Protein AF-A0A932VFC5-F1 (afdb_monomer)

Sequence (147 aa):
ISEKCIALYATGRNLLQIARETGVPRPNVRQTLIEAGVAIRTHHSRPDETTIKAEKLQVGVTPFGYSRLRGRLVVEPKEIETVRLILNLWQAGRSLSAIAQHLDSHGYKTRKGGRWEHSIVRHIVLRHKDNPDQIEETIWESTNSSR

Nearest PDB structures (foldseek):
  4kis-assembly2_B  TM=8.458E-01  e=1.844E-02  Listeria innocua Clip11262
  4kis-assembly3_C  TM=8.299E-01  e=2.327E-02  Listeria innocua Clip11262
  4kis-assembly4_D  TM=8.500E-01  e=4.674E-02  Listeria innocua Clip11262
  4kis-assembly1_A  TM=8.437E-01  e=3.926E-02  Listeria innocua Clip11262
  6dnw-assembly1_A  TM=8.342E-01  e=4.674E-02  Listeria innocua Clip11262

Structure (mmCIF, N/CA/C/O backbone):
data_AF-A0A932VFC5-F1
#
_entry.id   AF-A0A932VFC5-F1
#
loop_
_atom_site.group_PDB
_atom_site.id
_atom_site.type_symbol
_atom_site.label_atom_id
_atom_site.label_alt_id
_atom_site.label_comp_id
_atom_site.label_asym_id
_atom_site.label_entity_id
_atom_site.label_seq_id
_atom_site.pdbx_PDB_ins_code
_atom_site.Cartn_x
_atom_site.Cartn_y
_atom_site.Cartn_z
_atom_site.occupancy
_atom_site.B_iso_or_equiv
_atom_site.auth_seq_id
_atom_site.auth_comp_id
_atom_site.auth_asym_id
_atom_site.auth_atom_id
_atom_site.pdbx_PDB_model_num
ATOM 1 N N . ILE A 1 1 ? 36.651 -7.768 -47.958 1.00 59.97 1 ILE A N 1
ATOM 2 C CA . ILE A 1 1 ? 36.200 -6.943 -46.800 1.00 59.97 1 ILE A CA 1
ATOM 3 C C . ILE A 1 1 ? 35.218 -7.731 -45.931 1.00 59.97 1 ILE A C 1
ATOM 5 O O . ILE A 1 1 ? 35.418 -7.793 -44.724 1.00 59.97 1 ILE A O 1
ATOM 9 N N . SER A 1 2 ? 3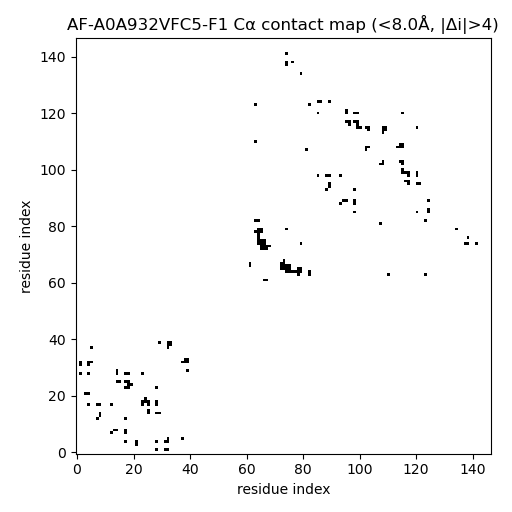4.229 -8.397 -46.535 1.00 67.69 2 SER A N 1
ATOM 10 C CA . SER A 1 2 ? 33.169 -9.132 -45.827 1.00 67.69 2 SER A CA 1
ATOM 11 C C . SER A 1 2 ? 33.667 -10.277 -44.928 1.00 67.69 2 SER A C 1
ATOM 13 O O . SER A 1 2 ? 33.211 -10.391 -43.795 1.00 67.69 2 SER A O 1
ATOM 15 N N . GLU A 1 3 ? 34.670 -11.057 -45.351 1.00 76.88 3 GLU A N 1
ATOM 16 C CA . GLU A 1 3 ? 35.224 -12.167 -44.547 1.00 76.88 3 GLU A CA 1
ATOM 17 C C . GLU A 1 3 ? 35.850 -11.708 -43.223 1.00 76.88 3 GLU A C 1
ATOM 19 O O . GLU A 1 3 ? 35.659 -12.336 -42.181 1.00 76.88 3 GLU A O 1
ATOM 24 N N . LYS A 1 4 ? 36.540 -10.559 -43.234 1.00 82.62 4 LYS A N 1
ATOM 25 C CA . LYS A 1 4 ? 37.171 -9.992 -42.034 1.00 82.62 4 LYS A CA 1
ATOM 26 C C . LYS A 1 4 ? 36.120 -9.587 -40.994 1.00 82.62 4 LYS A C 1
ATOM 28 O O . LYS A 1 4 ? 36.321 -9.814 -39.804 1.00 82.62 4 LYS A O 1
ATOM 33 N N . CYS A 1 5 ? 34.983 -9.041 -41.433 1.00 79.38 5 CYS A N 1
ATOM 34 C CA . CYS A 1 5 ? 33.859 -8.702 -40.555 1.00 79.38 5 CYS A CA 1
ATOM 35 C C . CYS A 1 5 ? 33.244 -9.951 -39.908 1.00 79.38 5 CYS A C 1
ATOM 37 O O . CYS A 1 5 ? 32.953 -9.930 -38.714 1.00 79.38 5 CYS A O 1
ATOM 39 N N . ILE A 1 6 ? 33.090 -11.038 -40.672 1.00 81.31 6 ILE A N 1
ATOM 40 C CA . ILE A 1 6 ? 32.543 -12.314 -40.186 1.00 81.31 6 ILE A CA 1
ATOM 41 C C . ILE A 1 6 ? 33.484 -12.947 -39.154 1.00 81.31 6 ILE A C 1
ATOM 43 O O . ILE A 1 6 ? 33.032 -13.335 -38.080 1.00 81.31 6 ILE A O 1
ATOM 47 N N . ALA A 1 7 ? 34.793 -12.980 -39.422 1.00 82.00 7 ALA A N 1
ATOM 48 C CA . ALA A 1 7 ? 35.788 -13.520 -38.493 1.00 82.00 7 ALA A CA 1
ATOM 49 C C . ALA A 1 7 ? 35.839 -12.734 -37.167 1.00 82.00 7 ALA A C 1
ATOM 51 O O . ALA A 1 7 ? 35.840 -13.315 -36.079 1.00 82.00 7 ALA A O 1
ATOM 52 N N . LEU A 1 8 ? 35.805 -11.399 -37.233 1.00 81.62 8 LEU A N 1
ATOM 53 C CA . LEU A 1 8 ? 35.750 -10.552 -36.037 1.00 81.62 8 LEU A CA 1
ATOM 54 C C . LEU A 1 8 ? 34.423 -10.714 -35.277 1.00 81.62 8 LEU A C 1
ATOM 56 O O . LEU A 1 8 ? 34.390 -10.638 -34.051 1.00 81.62 8 LEU A O 1
ATOM 60 N N . TYR A 1 9 ? 33.326 -10.984 -35.981 1.00 81.69 9 TYR A N 1
ATOM 61 C CA . TYR A 1 9 ? 32.044 -11.272 -35.349 1.00 81.69 9 TYR A CA 1
ATOM 62 C C . TYR A 1 9 ? 32.026 -12.640 -34.653 1.00 81.69 9 TYR A C 1
ATOM 64 O O . TYR A 1 9 ? 31.552 -12.749 -33.521 1.00 81.69 9 TYR A O 1
ATOM 72 N N . ALA A 1 10 ? 32.604 -13.666 -35.282 1.00 78.06 10 ALA A N 1
ATOM 73 C CA . ALA A 1 10 ? 32.724 -15.014 -34.726 1.00 78.06 10 ALA A CA 1
ATOM 74 C C . ALA A 1 10 ? 33.574 -15.048 -33.443 1.00 78.06 10 ALA A C 1
ATOM 76 O O . ALA A 1 10 ? 33.264 -15.793 -32.518 1.00 78.06 10 ALA A O 1
ATOM 77 N N . THR A 1 11 ? 34.582 -14.175 -33.338 1.00 79.56 11 THR A N 1
ATOM 78 C CA . THR A 1 11 ? 35.383 -13.982 -32.111 1.00 79.56 11 THR A CA 1
ATOM 79 C C . THR A 1 11 ? 34.649 -13.204 -31.006 1.00 79.56 11 THR A C 1
ATOM 81 O O . THR A 1 11 ? 35.207 -12.964 -29.938 1.00 79.56 11 THR A O 1
ATOM 84 N N . GLY A 1 12 ? 33.384 -12.824 -31.226 1.00 74.44 12 GLY A N 1
ATOM 85 C CA . GLY A 1 12 ? 32.523 -12.198 -30.223 1.00 74.44 12 GLY A CA 1
ATOM 86 C C . GLY A 1 12 ? 32.615 -10.672 -30.148 1.00 74.44 12 GLY A C 1
ATOM 87 O O . GLY A 1 12 ? 32.076 -10.082 -29.208 1.00 74.44 12 GLY A O 1
ATOM 88 N N . ARG A 1 13 ? 33.262 -10.001 -31.112 1.00 76.12 13 ARG A N 1
ATOM 89 C CA . ARG A 1 13 ? 33.323 -8.530 -31.145 1.00 76.12 13 ARG A CA 1
ATOM 90 C C . ARG A 1 13 ? 31.953 -7.923 -31.471 1.00 76.12 13 ARG A C 1
ATOM 92 O O . ARG A 1 13 ? 31.187 -8.426 -32.291 1.00 76.12 13 ARG A O 1
ATOM 99 N N . ASN A 1 14 ? 31.652 -6.778 -30.857 1.00 76.69 14 ASN A N 1
ATOM 100 C CA . ASN A 1 14 ? 30.437 -6.011 -31.142 1.00 76.69 14 ASN A CA 1
ATOM 101 C C . ASN A 1 14 ? 30.520 -5.362 -32.537 1.00 76.69 14 ASN A C 1
ATOM 103 O O . ASN A 1 14 ? 31.570 -4.851 -32.916 1.00 76.69 14 ASN A O 1
ATOM 107 N N . LEU A 1 15 ? 29.397 -5.269 -33.254 1.00 78.44 15 LEU A N 1
ATOM 108 C CA . LEU A 1 15 ? 29.254 -4.532 -34.520 1.00 78.44 15 LEU A CA 1
ATOM 109 C C . LEU A 1 15 ? 29.879 -3.122 -34.492 1.00 78.44 15 LEU A C 1
ATOM 111 O O . LEU A 1 15 ? 30.424 -2.675 -35.496 1.00 78.44 15 LEU A O 1
ATOM 115 N N . LEU A 1 16 ? 29.811 -2.410 -33.354 1.00 77.06 16 LEU A N 1
ATOM 116 C CA . LEU A 1 16 ? 30.483 -1.107 -33.184 1.00 77.06 16 LEU A CA 1
ATOM 117 C C . LEU A 1 16 ? 32.003 -1.220 -33.278 1.00 77.06 16 LEU A C 1
ATOM 119 O O . LEU A 1 16 ? 32.661 -0.367 -33.863 1.00 77.06 16 LEU A O 1
ATOM 123 N N . GLN A 1 17 ? 32.548 -2.244 -32.633 1.00 79.25 17 GLN A N 1
ATOM 124 C CA . GLN A 1 17 ? 33.977 -2.465 -32.530 1.00 79.25 17 GLN A CA 1
ATOM 125 C C . GLN A 1 17 ? 34.542 -2.921 -33.871 1.00 79.25 17 GLN A C 1
ATOM 127 O O . GLN A 1 17 ? 35.534 -2.364 -34.325 1.00 79.25 17 GLN A O 1
ATOM 132 N N . ILE A 1 18 ? 33.829 -3.818 -34.555 1.00 83.06 18 ILE A N 1
ATOM 133 C CA . ILE A 1 18 ? 34.161 -4.247 -35.916 1.00 83.06 18 ILE A CA 1
ATOM 134 C C . ILE A 1 18 ? 34.181 -3.042 -36.860 1.00 83.06 18 ILE A C 1
ATOM 136 O O . ILE A 1 18 ? 35.122 -2.891 -37.630 1.00 83.06 18 ILE A O 1
ATOM 140 N N . ALA A 1 19 ? 33.200 -2.140 -36.768 1.00 84.44 19 ALA A N 1
ATOM 141 C CA . ALA A 1 19 ? 33.158 -0.932 -37.591 1.00 84.44 19 ALA A CA 1
ATOM 142 C C . ALA A 1 19 ? 34.366 -0.004 -37.368 1.00 84.44 19 ALA A C 1
ATOM 144 O O . ALA A 1 19 ? 34.944 0.503 -38.325 1.00 84.44 19 ALA A O 1
ATOM 145 N N . ARG A 1 20 ? 34.789 0.185 -36.110 1.00 84.44 20 ARG A N 1
ATOM 146 C CA . ARG A 1 20 ? 35.982 0.987 -35.782 1.00 84.44 20 ARG A CA 1
ATOM 147 C C . ARG A 1 20 ? 37.271 0.352 -36.300 1.00 84.44 20 ARG A C 1
ATOM 149 O O . ARG A 1 20 ? 38.149 1.059 -36.768 1.00 84.44 20 ARG A O 1
ATOM 156 N N . GLU A 1 21 ? 37.370 -0.968 -36.215 1.00 80.81 21 GLU A N 1
ATOM 157 C CA . GLU A 1 21 ? 38.585 -1.725 -36.532 1.00 80.81 21 GLU A CA 1
ATOM 158 C C . GLU A 1 21 ? 38.747 -2.003 -38.034 1.00 80.81 21 GLU A C 1
ATOM 160 O O . GLU A 1 21 ? 39.856 -2.136 -38.543 1.00 80.81 21 GLU A O 1
ATOM 165 N N . THR A 1 22 ? 37.634 -2.069 -38.763 1.00 82.62 22 THR A N 1
ATOM 166 C CA . THR A 1 22 ? 37.623 -2.273 -40.219 1.00 82.62 22 THR A CA 1
ATOM 167 C C . THR A 1 22 ? 37.491 -0.972 -41.008 1.00 82.62 22 THR A C 1
ATOM 169 O O . THR A 1 22 ? 37.677 -0.992 -42.221 1.00 82.62 22 THR A O 1
ATOM 172 N N . GLY A 1 23 ? 37.152 0.144 -40.350 1.00 82.44 23 GLY A N 1
ATOM 173 C CA . GLY A 1 23 ? 36.857 1.429 -40.995 1.00 82.44 23 GLY A CA 1
ATOM 174 C C . GLY A 1 23 ? 35.526 1.454 -41.756 1.00 82.44 23 GLY A C 1
ATOM 175 O O . GLY A 1 23 ? 35.189 2.457 -42.382 1.00 82.44 23 GLY A O 1
ATOM 176 N N . VAL A 1 24 ? 34.753 0.365 -41.712 1.00 81.81 24 VAL A N 1
ATOM 177 C CA . VAL A 1 24 ? 33.465 0.245 -42.398 1.00 81.81 24 VAL A CA 1
ATOM 178 C C . VAL A 1 24 ? 32.351 0.771 -41.485 1.00 81.81 24 VAL A C 1
ATOM 180 O O . VAL A 1 24 ? 32.276 0.368 -40.323 1.00 81.81 24 VAL A O 1
ATOM 183 N N . PRO A 1 25 ? 31.433 1.627 -41.971 1.00 80.38 25 PRO A N 1
ATOM 184 C CA . PRO A 1 25 ? 30.305 2.094 -41.174 1.00 80.38 25 PRO A CA 1
ATOM 185 C C . PRO A 1 25 ? 29.473 0.930 -40.622 1.00 80.38 25 PRO A C 1
ATOM 187 O O . PRO A 1 25 ? 29.153 -0.021 -41.333 1.00 80.38 25 PRO A O 1
ATOM 190 N N . ARG A 1 26 ? 29.052 1.028 -39.355 1.00 78.94 26 ARG A N 1
ATOM 191 C CA . ARG A 1 26 ? 28.198 0.028 -38.682 1.00 78.94 26 ARG A CA 1
ATOM 192 C C . ARG A 1 26 ? 27.013 -0.500 -39.506 1.00 78.94 26 ARG A C 1
ATOM 194 O O . ARG A 1 26 ? 26.793 -1.709 -39.439 1.00 78.94 26 ARG A O 1
ATOM 201 N N . PRO A 1 27 ? 26.229 0.329 -40.231 1.00 78.75 27 PRO A N 1
ATOM 202 C CA . PRO A 1 27 ? 25.131 -0.185 -41.051 1.00 78.75 27 PRO A CA 1
ATOM 203 C C . PRO A 1 27 ? 25.620 -1.122 -42.160 1.00 78.75 27 PRO A C 1
ATOM 205 O O . PRO A 1 27 ? 24.977 -2.135 -42.407 1.00 78.75 27 PRO A O 1
ATOM 208 N N . ASN A 1 28 ? 26.794 -0.868 -42.740 1.00 84.88 28 ASN A N 1
ATOM 209 C CA . ASN A 1 28 ? 27.369 -1.721 -43.777 1.00 84.88 28 ASN A CA 1
ATOM 210 C C . ASN A 1 28 ? 27.928 -3.013 -43.176 1.00 84.88 28 ASN A C 1
ATOM 212 O O . ASN A 1 28 ? 27.711 -4.080 -43.733 1.00 84.88 28 ASN A O 1
ATOM 216 N N . VAL A 1 29 ? 28.550 -2.958 -41.993 1.00 83.31 29 VAL A N 1
ATOM 217 C CA . VAL A 1 29 ? 28.943 -4.178 -41.260 1.00 83.31 29 VAL A CA 1
ATOM 218 C C . VAL A 1 29 ? 27.713 -5.044 -40.961 1.00 83.31 29 VAL A C 1
ATOM 220 O O . VAL A 1 29 ? 27.737 -6.251 -41.180 1.00 83.31 29 VAL A O 1
ATOM 223 N N . ARG A 1 30 ? 26.603 -4.432 -40.530 1.00 81.56 30 ARG A N 1
ATOM 224 C CA . ARG A 1 30 ? 25.328 -5.130 -40.311 1.00 81.56 30 ARG A CA 1
ATOM 225 C C . ARG A 1 30 ? 24.802 -5.751 -41.608 1.00 81.56 30 ARG A C 1
ATOM 227 O O . ARG A 1 30 ? 24.466 -6.926 -41.607 1.00 81.56 30 ARG A O 1
ATOM 234 N N . GLN A 1 31 ? 24.764 -4.992 -42.696 1.00 81.38 31 GLN A N 1
ATOM 235 C CA . GLN A 1 31 ? 24.284 -5.470 -43.990 1.00 81.38 31 GLN A CA 1
ATOM 236 C C . GLN A 1 31 ? 25.119 -6.653 -44.505 1.00 81.38 31 GLN A C 1
ATOM 238 O O . GLN A 1 31 ? 24.559 -7.686 -44.851 1.00 81.38 31 GLN A O 1
ATOM 243 N N . THR A 1 32 ? 26.451 -6.563 -44.425 1.00 83.75 32 THR A N 1
ATOM 244 C CA . THR A 1 32 ? 27.353 -7.646 -44.856 1.00 83.75 32 THR A CA 1
ATOM 245 C C . THR A 1 32 ? 27.182 -8.936 -44.054 1.00 83.75 32 THR A C 1
ATOM 247 O O . THR A 1 32 ? 27.332 -10.020 -44.604 1.00 83.75 32 THR A O 1
ATOM 250 N N . LEU A 1 33 ? 26.846 -8.846 -42.763 1.00 82.19 33 LEU A N 1
ATOM 251 C CA . LEU A 1 33 ? 26.582 -10.021 -41.930 1.00 82.19 33 LEU A CA 1
ATOM 252 C C . LEU A 1 33 ? 25.209 -10.643 -42.238 1.00 82.19 33 LEU A C 1
ATOM 254 O O . LEU A 1 33 ? 25.096 -11.864 -42.217 1.00 82.19 33 LEU A O 1
ATOM 258 N N . ILE A 1 34 ? 24.200 -9.828 -42.577 1.00 82.94 34 ILE A N 1
ATOM 259 C CA . ILE A 1 34 ? 22.885 -10.308 -43.043 1.00 82.94 34 ILE A CA 1
ATOM 260 C C . ILE A 1 34 ? 23.029 -11.032 -44.384 1.00 82.94 34 ILE A C 1
ATOM 262 O O . ILE A 1 34 ? 22.531 -12.143 -44.533 1.00 82.94 34 ILE A O 1
ATOM 266 N N . GLU A 1 35 ? 23.736 -10.427 -45.340 1.00 81.31 35 GLU A N 1
ATOM 267 C CA . GLU A 1 35 ? 23.973 -10.998 -46.673 1.00 81.31 35 GLU A CA 1
ATOM 268 C C . GLU A 1 35 ? 24.806 -12.283 -46.613 1.00 81.31 35 GLU A C 1
ATOM 270 O O . GLU A 1 35 ? 24.564 -13.212 -47.376 1.00 81.31 35 GLU A O 1
ATOM 275 N N . ALA A 1 36 ? 25.734 -12.379 -45.657 1.00 80.56 36 ALA A N 1
ATOM 276 C CA . ALA A 1 36 ? 26.489 -13.598 -45.381 1.00 80.56 36 ALA A CA 1
ATOM 277 C C . ALA A 1 36 ? 25.689 -14.667 -44.605 1.00 80.56 36 ALA A C 1
ATOM 279 O O . ALA A 1 36 ? 26.251 -15.699 -44.240 1.00 80.56 36 ALA A O 1
ATOM 280 N N . GLY A 1 37 ? 24.406 -14.428 -44.305 1.00 77.12 37 GLY A N 1
ATOM 281 C CA . GLY A 1 37 ? 23.546 -15.363 -43.572 1.00 77.12 37 GLY A CA 1
ATOM 282 C C . GLY A 1 37 ? 23.918 -15.536 -42.096 1.00 77.12 37 GLY A C 1
ATOM 283 O O . GLY A 1 37 ? 23.454 -16.469 -41.442 1.00 77.12 37 GLY A O 1
ATOM 284 N N . VAL A 1 38 ? 24.753 -14.651 -41.544 1.00 76.31 38 VAL A N 1
ATOM 285 C CA . VAL A 1 38 ? 25.165 -14.698 -40.140 1.00 76.31 38 VAL A CA 1
ATOM 286 C C . VAL A 1 38 ? 24.054 -14.084 -39.298 1.00 76.31 38 VAL A C 1
ATOM 288 O O . VAL A 1 38 ? 23.787 -12.884 -39.375 1.00 76.31 38 VAL A O 1
ATOM 291 N N . ALA A 1 39 ? 23.412 -14.906 -38.465 1.00 69.38 39 ALA A N 1
ATOM 292 C CA . ALA A 1 39 ? 22.391 -14.452 -37.530 1.00 69.38 39 ALA A CA 1
ATOM 293 C C . ALA A 1 39 ? 22.976 -13.382 -36.597 1.00 69.38 39 ALA A C 1
ATOM 295 O O . ALA A 1 39 ? 23.738 -13.664 -35.668 1.00 69.38 39 ALA A O 1
ATOM 296 N N . ILE A 1 40 ? 22.630 -12.125 -36.865 1.00 70.56 40 ILE A N 1
ATOM 297 C CA . ILE A 1 40 ? 23.076 -11.015 -36.040 1.00 70.56 40 ILE A CA 1
ATOM 298 C C . ILE A 1 40 ? 22.364 -11.138 -34.704 1.00 70.56 40 ILE A C 1
ATOM 300 O O . ILE A 1 40 ? 21.140 -11.045 -34.644 1.00 70.56 40 ILE A O 1
ATOM 304 N N . ARG A 1 41 ? 23.151 -11.292 -33.637 1.00 66.69 41 ARG A N 1
ATOM 305 C CA . ARG A 1 41 ? 22.760 -11.047 -32.248 1.00 66.69 41 ARG A CA 1
ATOM 306 C C . ARG A 1 41 ? 22.046 -9.700 -32.206 1.00 66.69 41 ARG A C 1
ATOM 308 O O . ARG A 1 41 ? 22.684 -8.644 -32.177 1.00 66.69 41 ARG A O 1
ATOM 315 N N . THR A 1 42 ? 20.718 -9.736 -32.278 1.00 60.03 42 THR A N 1
ATOM 316 C CA . THR A 1 42 ? 19.869 -8.573 -32.057 1.00 60.03 42 THR A CA 1
ATOM 317 C C . THR A 1 42 ? 20.264 -8.016 -30.710 1.00 60.03 42 THR A C 1
ATOM 319 O O . THR A 1 42 ? 20.543 -8.801 -29.806 1.00 60.03 42 THR A O 1
ATOM 322 N N . HIS A 1 43 ? 20.349 -6.694 -30.597 1.00 46.69 43 HIS A N 1
ATOM 323 C CA . HIS A 1 43 ? 20.699 -6.018 -29.359 1.00 46.69 43 HIS A CA 1
ATOM 324 C C . HIS A 1 43 ? 19.865 -6.610 -28.220 1.00 46.69 43 HIS A C 1
ATOM 326 O O . HIS A 1 43 ? 18.700 -6.253 -28.051 1.00 46.69 43 HIS A O 1
ATOM 332 N N . HIS A 1 44 ? 20.464 -7.540 -27.472 1.00 47.16 44 HIS A N 1
ATOM 333 C CA . HIS A 1 44 ? 19.999 -7.926 -26.162 1.00 47.16 44 HIS A CA 1
ATOM 334 C C . HIS A 1 44 ? 19.863 -6.588 -25.455 1.00 47.16 44 HIS A C 1
ATOM 336 O O . HIS A 1 44 ? 20.868 -5.889 -25.287 1.00 47.16 44 HIS A O 1
ATOM 342 N N . SER A 1 45 ? 18.628 -6.168 -25.154 1.00 41.38 45 SER A N 1
ATOM 343 C CA . SER A 1 45 ? 18.388 -5.169 -24.122 1.00 41.38 45 SER A CA 1
ATOM 344 C C . SER A 1 45 ? 19.397 -5.489 -23.042 1.00 41.38 45 SER A C 1
ATOM 346 O O . SER A 1 45 ? 19.443 -6.643 -22.605 1.00 41.38 45 SER A O 1
ATOM 348 N N . ARG A 1 46 ? 20.296 -4.542 -22.742 1.00 39.22 46 ARG A N 1
ATOM 349 C CA . ARG A 1 46 ? 21.219 -4.707 -21.623 1.00 39.22 46 ARG A CA 1
ATOM 350 C C . ARG A 1 46 ? 20.374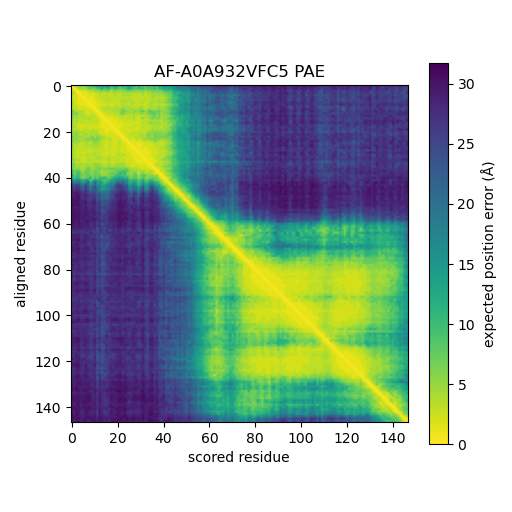 -5.319 -20.507 1.00 39.22 46 ARG A C 1
ATOM 352 O O . ARG A 1 46 ? 19.318 -4.737 -20.235 1.00 39.22 46 ARG A O 1
ATOM 359 N N . PRO A 1 47 ? 20.715 -6.492 -19.947 1.00 39.84 47 PRO A N 1
ATOM 360 C CA . PRO A 1 47 ? 20.141 -6.821 -18.669 1.00 39.84 47 PRO A CA 1
ATOM 361 C C . PRO A 1 47 ? 20.727 -5.729 -17.795 1.00 39.84 47 PRO A C 1
ATOM 363 O O . PRO A 1 47 ? 21.919 -5.724 -17.495 1.00 39.84 47 PRO A O 1
ATOM 366 N N . ASP A 1 48 ? 19.935 -4.685 -17.589 1.00 40.84 48 ASP A N 1
ATOM 367 C CA . ASP A 1 48 ? 20.237 -3.689 -16.600 1.00 40.84 48 ASP A CA 1
ATOM 368 C C . ASP A 1 48 ? 20.531 -4.513 -15.350 1.00 40.84 48 ASP A C 1
ATOM 370 O O . ASP A 1 48 ? 19.740 -5.383 -14.986 1.00 40.84 48 ASP A O 1
ATOM 374 N N . GLU A 1 49 ? 21.707 -4.356 -14.759 1.00 44.97 49 GLU A N 1
ATOM 375 C CA . GLU A 1 49 ? 22.067 -5.080 -13.542 1.00 44.97 49 GLU A CA 1
ATOM 376 C C . GLU A 1 49 ? 21.121 -4.676 -12.385 1.00 44.97 49 GLU A C 1
ATOM 378 O O . GLU A 1 49 ? 21.070 -5.331 -11.349 1.00 44.97 49 GLU A O 1
ATOM 383 N N . THR A 1 50 ? 20.266 -3.661 -12.601 1.00 45.94 50 THR A N 1
ATOM 384 C CA . THR A 1 50 ? 19.092 -3.345 -11.770 1.00 45.94 50 THR A CA 1
ATOM 385 C C . THR A 1 50 ? 17.851 -4.207 -12.044 1.00 45.94 50 THR A C 1
ATOM 387 O O . THR A 1 50 ? 16.922 -4.215 -11.240 1.00 45.94 50 THR A O 1
ATOM 390 N N . THR A 1 51 ? 17.828 -4.990 -13.122 1.00 40.38 51 THR A N 1
ATOM 391 C CA . THR A 1 51 ? 16.800 -5.995 -13.423 1.00 40.38 51 THR A CA 1
ATOM 392 C C . THR A 1 51 ? 17.342 -7.391 -13.126 1.00 40.38 51 THR A C 1
ATOM 394 O O . THR A 1 51 ? 17.321 -8.295 -13.963 1.00 40.38 51 THR A O 1
ATOM 397 N N . ILE A 1 52 ? 17.740 -7.618 -11.868 1.00 50.41 52 ILE A N 1
ATOM 398 C CA . ILE A 1 52 ? 17.405 -8.903 -11.244 1.00 50.41 52 ILE A CA 1
ATOM 399 C C . ILE A 1 52 ? 15.945 -9.116 -11.596 1.00 50.41 52 ILE A C 1
ATOM 401 O O . ILE A 1 52 ? 15.123 -8.261 -11.278 1.00 50.41 52 ILE A O 1
ATOM 405 N N . LYS A 1 53 ? 15.675 -10.194 -12.330 1.00 37.66 53 LYS A N 1
ATOM 406 C CA . LYS A 1 53 ? 14.363 -10.707 -12.695 1.00 37.66 53 LYS A CA 1
ATOM 407 C C . LYS A 1 53 ? 13.398 -10.473 -11.532 1.00 37.66 53 LYS A C 1
ATOM 409 O O . LYS A 1 53 ? 13.222 -11.328 -10.671 1.00 37.66 53 LYS A O 1
ATOM 414 N N . ALA A 1 54 ? 12.744 -9.315 -11.535 1.00 41.12 54 ALA A N 1
ATOM 415 C CA . ALA A 1 54 ? 11.415 -9.193 -11.017 1.00 41.12 54 ALA A CA 1
ATOM 416 C C . ALA A 1 54 ? 10.641 -10.081 -11.981 1.00 41.12 54 ALA A C 1
ATOM 418 O O . ALA A 1 54 ? 10.120 -9.647 -13.008 1.00 41.12 54 ALA A O 1
ATOM 419 N N . GLU A 1 55 ? 10.614 -11.376 -11.650 1.00 42.56 55 GLU A N 1
ATOM 420 C CA . GLU A 1 55 ? 9.392 -12.154 -11.718 1.00 42.56 55 GLU A CA 1
ATOM 421 C C . GLU A 1 55 ? 8.260 -11.153 -11.635 1.00 42.56 55 GLU A C 1
ATOM 423 O O . GLU A 1 55 ? 8.310 -10.294 -10.750 1.00 42.56 55 GLU A O 1
ATOM 428 N N . LYS A 1 56 ? 7.365 -11.175 -12.620 1.00 40.19 56 LYS A N 1
ATOM 429 C CA . LYS A 1 56 ? 6.191 -10.317 -12.738 1.00 40.19 56 LYS A CA 1
ATOM 430 C C . LYS A 1 56 ? 5.348 -10.491 -11.473 1.00 40.19 56 LYS A C 1
ATOM 432 O O . LYS A 1 56 ? 4.305 -11.128 -11.466 1.00 40.19 56 LYS A O 1
ATOM 437 N N . LEU A 1 57 ? 5.867 -9.969 -10.377 1.00 42.97 57 LEU A N 1
ATOM 438 C CA . LEU A 1 57 ? 5.330 -9.893 -9.058 1.00 42.97 57 LEU A CA 1
ATOM 439 C C . LEU A 1 57 ? 4.286 -8.866 -9.323 1.00 42.97 57 LEU A C 1
ATOM 441 O O . LEU A 1 57 ? 4.613 -7.691 -9.484 1.00 42.97 57 LEU A O 1
ATOM 445 N N . GLN A 1 58 ? 3.060 -9.358 -9.496 1.00 38.28 58 GLN A N 1
ATOM 446 C CA . GLN A 1 58 ? 1.865 -8.576 -9.288 1.00 38.28 58 GLN A CA 1
ATOM 447 C C . GLN A 1 58 ? 2.237 -7.563 -8.219 1.00 38.28 58 GLN A C 1
ATOM 449 O O . GLN A 1 58 ? 2.515 -7.933 -7.073 1.00 38.28 58 GLN A O 1
ATOM 454 N N . VAL A 1 59 ? 2.414 -6.307 -8.629 1.00 43.81 59 VAL A N 1
ATOM 455 C CA . VAL A 1 59 ? 2.748 -5.235 -7.702 1.00 43.81 59 VAL A CA 1
ATOM 456 C C . VAL A 1 59 ? 1.419 -4.925 -7.031 1.00 43.81 59 VAL A C 1
ATOM 458 O O . VAL A 1 59 ? 0.796 -3.898 -7.269 1.00 43.81 59 VAL A O 1
ATOM 461 N N . GLY A 1 60 ? 0.903 -5.916 -6.300 1.00 50.84 60 GLY A N 1
ATOM 462 C CA . GLY A 1 60 ? -0.244 -5.774 -5.445 1.00 50.84 60 GLY A CA 1
ATOM 463 C C . GLY A 1 60 ? 0.101 -4.677 -4.461 1.00 50.84 60 GLY A C 1
ATOM 464 O O . GLY A 1 60 ? 1.249 -4.556 -4.021 1.00 50.84 60 GLY A O 1
ATOM 465 N N . VAL A 1 61 ? -0.887 -3.841 -4.173 1.00 56.12 61 VAL A N 1
ATOM 466 C CA . VAL A 1 61 ? -0.770 -2.777 -3.182 1.00 56.12 61 VAL A CA 1
ATOM 467 C C . VAL A 1 61 ? -0.212 -3.393 -1.901 1.00 56.12 61 VAL A C 1
ATOM 469 O O . VAL A 1 61 ? -0.847 -4.274 -1.325 1.00 56.12 61 VAL A O 1
ATOM 472 N N . THR A 1 62 ? 0.988 -2.972 -1.486 1.00 58.78 62 THR A N 1
ATOM 473 C CA . THR A 1 62 ? 1.611 -3.493 -0.268 1.00 58.78 62 THR A CA 1
ATOM 474 C C . THR A 1 62 ? 0.685 -3.186 0.912 1.00 58.78 62 THR A C 1
ATOM 476 O O . THR A 1 62 ? 0.414 -2.004 1.159 1.00 58.78 62 THR A O 1
ATOM 479 N N . PRO A 1 63 ? 0.182 -4.209 1.623 1.00 64.50 63 PRO A N 1
ATOM 480 C CA . PRO A 1 63 ? -0.739 -4.006 2.732 1.00 64.50 63 PRO A CA 1
ATOM 481 C C . PRO A 1 63 ? -0.110 -3.148 3.832 1.00 64.50 63 PRO A C 1
ATOM 483 O O . PRO A 1 63 ? 1.096 -3.209 4.071 1.00 64.50 63 PRO A O 1
ATOM 486 N N . PHE A 1 64 ? -0.931 -2.345 4.503 1.00 64.62 64 PHE A N 1
ATOM 487 C CA . PHE A 1 64 ? -0.494 -1.514 5.624 1.00 64.62 64 PHE A CA 1
ATOM 488 C C . PHE A 1 64 ? 0.056 -2.393 6.763 1.00 64.62 64 PHE A C 1
ATOM 490 O O . PHE A 1 64 ? -0.532 -3.435 7.048 1.00 64.62 64 PHE A O 1
ATOM 497 N N . GLY A 1 65 ? 1.190 -2.017 7.366 1.00 61.62 65 GLY A N 1
ATOM 498 C CA . GLY A 1 65 ? 1.920 -2.866 8.323 1.00 61.62 65 GLY A CA 1
ATOM 499 C C . GLY A 1 65 ? 3.067 -3.666 7.697 1.00 61.62 65 GLY A C 1
ATOM 500 O O . GLY A 1 65 ? 3.921 -4.183 8.414 1.00 61.62 65 GLY A O 1
ATOM 501 N N . TYR A 1 66 ? 3.128 -3.735 6.362 1.00 61.88 66 TYR A N 1
ATOM 502 C CA . TYR A 1 66 ? 4.183 -4.430 5.631 1.00 61.88 66 TYR A CA 1
ATOM 503 C C . TYR A 1 66 ? 4.853 -3.469 4.655 1.00 61.88 66 TYR A C 1
ATOM 505 O O . TYR A 1 66 ? 4.207 -2.810 3.839 1.00 61.88 66 TYR A O 1
ATOM 513 N N . SER A 1 67 ? 6.167 -3.359 4.725 1.00 60.88 67 SER A N 1
ATOM 514 C CA . SER A 1 67 ? 7.018 -2.771 3.702 1.00 60.88 67 SER A CA 1
ATOM 515 C C . SER A 1 67 ? 7.551 -3.863 2.782 1.00 60.88 67 SER A C 1
ATOM 517 O O . SER A 1 67 ? 7.528 -5.048 3.106 1.00 60.88 67 SER A O 1
ATOM 519 N N . ARG A 1 68 ? 8.009 -3.489 1.591 1.00 59.62 68 ARG A N 1
ATOM 520 C CA . ARG A 1 68 ? 8.607 -4.442 0.660 1.00 59.62 68 ARG A CA 1
ATOM 521 C C . ARG A 1 68 ? 10.079 -4.121 0.494 1.00 59.62 68 ARG A C 1
ATOM 523 O O . ARG A 1 68 ? 10.428 -3.186 -0.219 1.00 59.62 68 ARG A O 1
ATOM 530 N N . LEU A 1 69 ? 10.936 -4.904 1.141 1.00 63.69 69 LEU A N 1
ATOM 531 C CA . LEU A 1 69 ? 12.383 -4.732 1.087 1.00 63.69 69 LEU A CA 1
ATOM 532 C C . LEU A 1 69 ? 12.992 -5.887 0.289 1.00 63.69 69 LEU A C 1
ATOM 534 O O . LEU A 1 69 ? 12.815 -7.054 0.633 1.00 63.69 69 LEU A O 1
ATOM 538 N N . ARG A 1 70 ? 13.692 -5.566 -0.808 1.00 54.78 70 ARG A N 1
ATOM 539 C CA . ARG A 1 70 ? 14.375 -6.553 -1.674 1.00 54.78 70 ARG A CA 1
ATOM 540 C C . ARG A 1 70 ? 13.467 -7.707 -2.136 1.00 54.78 70 ARG A C 1
ATOM 542 O O . ARG A 1 70 ? 13.863 -8.866 -2.156 1.00 54.78 70 ARG A O 1
ATOM 549 N N . GLY A 1 71 ? 12.219 -7.388 -2.477 1.00 60.03 71 GLY A N 1
ATOM 550 C CA . GLY A 1 71 ? 11.242 -8.360 -2.973 1.00 60.03 71 GLY A CA 1
ATOM 551 C C . GLY A 1 71 ? 10.473 -9.129 -1.894 1.00 60.03 71 GLY A C 1
ATOM 552 O O . GLY A 1 71 ? 9.437 -9.697 -2.238 1.00 60.03 71 GLY A O 1
ATOM 553 N N . ARG A 1 72 ? 10.886 -9.068 -0.618 1.00 57.12 72 ARG A N 1
ATOM 554 C CA . ARG A 1 72 ? 10.211 -9.708 0.525 1.00 57.12 72 ARG A CA 1
ATOM 555 C C . ARG A 1 72 ? 9.292 -8.728 1.256 1.00 57.12 72 ARG A C 1
ATOM 557 O O . ARG A 1 72 ? 9.588 -7.536 1.319 1.00 57.12 72 ARG A O 1
ATOM 564 N N . LEU A 1 73 ? 8.181 -9.231 1.793 1.00 66.00 73 LEU A N 1
ATOM 565 C CA . LEU A 1 73 ? 7.334 -8.490 2.730 1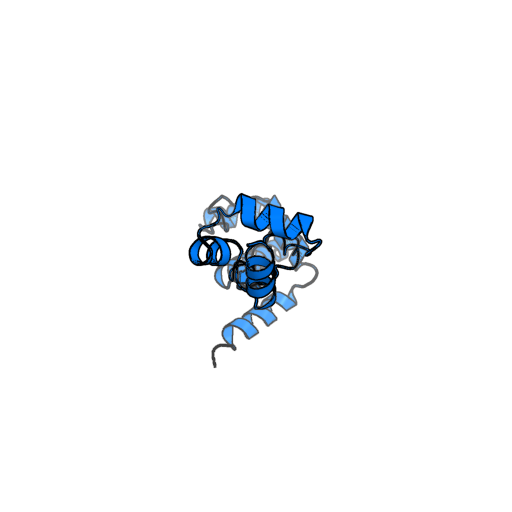.00 66.00 73 LEU A CA 1
ATOM 566 C C . LEU A 1 73 ? 8.063 -8.445 4.075 1.00 66.00 73 LEU A C 1
ATOM 568 O O . LEU A 1 73 ? 8.276 -9.478 4.697 1.00 66.00 73 LEU A O 1
ATOM 572 N N . VAL A 1 74 ? 8.485 -7.254 4.474 1.00 65.94 74 VAL A N 1
ATOM 573 C CA . VAL A 1 74 ? 9.102 -6.966 5.766 1.00 65.94 74 VAL A CA 1
ATOM 574 C C . VAL A 1 74 ? 8.089 -6.203 6.589 1.00 65.94 74 VAL A C 1
ATOM 576 O O . VAL A 1 74 ? 7.462 -5.270 6.101 1.00 65.94 74 VAL A O 1
ATOM 579 N N . VAL A 1 75 ? 7.908 -6.598 7.833 1.00 68.25 75 VAL A N 1
ATOM 580 C CA . VAL A 1 75 ? 7.057 -5.870 8.764 1.00 68.25 75 VAL A CA 1
ATOM 581 C C . VAL A 1 75 ? 7.697 -4.535 9.129 1.00 68.25 75 VAL A C 1
ATOM 583 O O . VAL A 1 75 ? 8.886 -4.478 9.424 1.00 68.25 75 VAL A O 1
ATOM 586 N N . GLU A 1 76 ? 6.908 -3.462 9.116 1.00 72.56 76 GLU A N 1
ATOM 587 C CA . GLU A 1 76 ? 7.349 -2.158 9.615 1.00 72.56 76 GLU A CA 1
ATOM 588 C C . GLU A 1 76 ? 6.827 -1.985 11.050 1.00 72.56 76 GLU A C 1
ATOM 590 O O . GLU A 1 76 ? 5.612 -1.828 11.225 1.00 72.56 76 GLU A O 1
ATOM 595 N N . PRO A 1 77 ? 7.697 -1.989 12.080 1.00 70.00 77 PRO A N 1
ATOM 596 C CA . PRO A 1 77 ? 7.274 -1.976 13.483 1.00 70.00 77 PRO A CA 1
ATOM 597 C C . PRO A 1 77 ? 6.311 -0.828 13.811 1.00 70.00 77 PRO A C 1
ATOM 599 O O . PRO A 1 77 ? 5.284 -1.041 14.450 1.00 70.00 77 PRO A O 1
ATOM 602 N N . LYS A 1 78 ? 6.583 0.370 13.275 1.00 70.88 78 LYS A N 1
ATOM 603 C CA . LYS A 1 78 ? 5.760 1.573 13.485 1.00 70.88 78 LYS A CA 1
ATOM 604 C C . LYS A 1 78 ? 4.338 1.430 12.939 1.00 70.88 78 LYS A C 1
ATOM 606 O O . LYS A 1 78 ? 3.369 1.882 13.548 1.00 70.88 78 LYS A O 1
ATOM 611 N N . GLU A 1 79 ? 4.198 0.827 11.760 1.00 79.44 79 GLU A N 1
ATOM 612 C CA . GLU A 1 79 ? 2.880 0.619 11.156 1.00 79.44 79 GLU A CA 1
ATOM 613 C C . GLU A 1 79 ? 2.126 -0.508 11.873 1.00 79.44 79 GLU A C 1
ATOM 615 O O . GLU A 1 79 ? 0.912 -0.419 12.057 1.00 79.44 79 GLU A O 1
ATOM 620 N N . ILE A 1 80 ? 2.843 -1.533 12.340 1.00 78.00 80 ILE A N 1
ATOM 621 C CA . ILE A 1 80 ? 2.271 -2.654 13.086 1.00 78.00 80 ILE A CA 1
ATOM 622 C C . ILE A 1 80 ? 1.680 -2.243 14.434 1.00 78.00 80 ILE A C 1
ATOM 624 O O . ILE A 1 80 ? 0.610 -2.730 14.795 1.00 78.00 80 ILE A O 1
ATOM 628 N N . GLU A 1 81 ? 2.325 -1.340 15.174 1.00 81.56 81 GLU A N 1
ATOM 629 C CA . GLU A 1 81 ? 1.774 -0.829 16.437 1.00 81.56 81 GLU A CA 1
ATOM 630 C C . GLU A 1 81 ? 0.404 -0.183 16.210 1.00 81.56 81 GLU A C 1
ATOM 632 O O . GLU A 1 81 ? -0.538 -0.382 16.980 1.00 81.56 81 GLU A O 1
ATOM 637 N N . THR A 1 82 ? 0.265 0.516 15.083 1.00 84.38 82 THR A N 1
ATOM 638 C CA . THR A 1 82 ? -1.001 1.124 14.675 1.00 84.38 82 THR A CA 1
ATOM 639 C C . THR A 1 82 ? -2.042 0.058 14.313 1.00 84.38 82 THR A C 1
ATOM 641 O O . THR A 1 82 ? -3.207 0.184 14.688 1.00 84.38 82 THR A O 1
ATOM 644 N N . VAL A 1 83 ? -1.642 -1.024 13.634 1.00 84.19 83 VAL A N 1
ATOM 645 C CA . VAL A 1 83 ? -2.526 -2.167 13.332 1.00 84.19 83 VAL A CA 1
ATOM 646 C C . VAL A 1 83 ? -3.007 -2.854 14.614 1.00 84.19 83 VAL A C 1
ATOM 648 O O . VAL A 1 83 ? -4.203 -3.113 14.743 1.00 84.19 83 VAL A O 1
ATOM 651 N N . ARG A 1 84 ? -2.121 -3.087 15.592 1.00 84.62 84 ARG A N 1
ATOM 652 C CA . ARG A 1 84 ? -2.494 -3.632 16.910 1.00 84.62 84 ARG A CA 1
ATOM 653 C C . ARG A 1 84 ? -3.519 -2.741 17.610 1.00 84.62 84 ARG A C 1
ATOM 655 O O . ARG A 1 84 ? -4.538 -3.235 18.087 1.00 84.62 84 ARG A O 1
ATOM 662 N N . LEU A 1 85 ? -3.292 -1.426 17.624 1.00 87.44 85 LEU A N 1
ATOM 663 C CA . LEU A 1 85 ? -4.234 -0.471 18.206 1.00 87.44 85 LEU A CA 1
ATOM 664 C C . LEU A 1 85 ? -5.610 -0.540 17.522 1.00 87.44 85 LEU A C 1
ATOM 666 O O . LEU A 1 85 ? -6.633 -0.584 18.204 1.00 87.44 85 LEU A O 1
ATOM 670 N N . ILE A 1 86 ? -5.641 -0.601 16.187 1.00 88.44 86 ILE A N 1
ATOM 671 C CA . ILE A 1 86 ? -6.878 -0.752 15.405 1.00 88.44 86 ILE A CA 1
ATOM 672 C C . ILE A 1 86 ? -7.640 -2.013 15.810 1.00 88.44 86 ILE A C 1
ATOM 674 O O . ILE A 1 86 ? -8.848 -1.947 16.038 1.00 88.44 86 ILE A O 1
ATOM 678 N N . LEU A 1 87 ? -6.945 -3.147 15.906 1.00 86.44 87 LEU A N 1
ATOM 679 C CA . LEU A 1 87 ? -7.555 -4.424 16.267 1.00 86.44 87 LEU A CA 1
ATOM 680 C C . LEU A 1 87 ? -8.089 -4.406 17.699 1.00 86.44 87 LEU A C 1
ATOM 682 O O . LEU A 1 87 ? -9.215 -4.843 17.913 1.00 86.44 87 LEU A O 1
ATOM 686 N N . ASN A 1 88 ? -7.350 -3.830 18.648 1.00 88.56 88 ASN A N 1
ATOM 687 C CA . ASN A 1 88 ? -7.804 -3.680 20.032 1.00 88.56 88 ASN A CA 1
ATOM 688 C C . ASN A 1 88 ? -9.074 -2.823 20.126 1.00 88.56 88 ASN A C 1
ATOM 690 O O . ASN A 1 88 ? -10.032 -3.196 20.801 1.00 88.56 88 ASN A O 1
ATOM 694 N N . LEU A 1 89 ? -9.122 -1.690 19.417 1.00 88.75 89 LEU A N 1
ATOM 695 C CA . LEU A 1 89 ? -10.303 -0.821 19.402 1.00 88.75 89 LEU A CA 1
ATOM 696 C C . LEU A 1 89 ? -11.502 -1.486 18.711 1.00 88.75 89 LEU A C 1
ATOM 698 O O . LEU A 1 89 ? -12.643 -1.271 19.123 1.00 88.75 89 LEU A O 1
ATOM 702 N N . TRP A 1 90 ? -11.252 -2.290 17.675 1.00 89.75 90 TRP A N 1
ATOM 703 C CA . TRP A 1 90 ? -12.286 -3.064 16.994 1.00 89.75 90 TRP A CA 1
ATOM 704 C C . TRP A 1 90 ? -12.835 -4.190 17.878 1.00 89.75 90 TRP A C 1
ATOM 706 O O . TRP A 1 90 ? -14.052 -4.326 17.987 1.00 89.75 90 TRP A O 1
ATOM 716 N N . GLN A 1 91 ? -11.969 -4.932 18.576 1.00 86.75 91 GLN A N 1
ATOM 717 C CA . GLN A 1 91 ? -12.372 -5.951 19.553 1.00 86.75 91 GLN A CA 1
ATOM 718 C C . GLN A 1 91 ? -13.150 -5.349 20.731 1.00 86.75 91 GLN A C 1
ATOM 720 O O . GLN A 1 91 ? -14.086 -5.966 21.229 1.00 86.75 91 GLN A O 1
ATOM 725 N N . ALA A 1 92 ? -12.840 -4.109 21.120 1.00 89.06 92 ALA A N 1
ATOM 726 C CA . ALA A 1 92 ? -13.617 -3.344 22.096 1.00 89.06 92 ALA A CA 1
ATOM 727 C C . ALA A 1 92 ? -15.002 -2.885 21.577 1.00 89.06 92 ALA A C 1
ATOM 729 O O . ALA A 1 92 ? -15.712 -2.166 22.278 1.00 89.06 92 ALA A O 1
ATOM 730 N N . GLY A 1 93 ? -15.388 -3.252 20.350 1.00 91.19 93 GLY A N 1
ATOM 731 C CA . GLY A 1 93 ? -16.702 -2.969 19.771 1.00 91.19 93 GLY A CA 1
ATOM 732 C C . GLY A 1 93 ? -16.852 -1.569 19.171 1.00 91.19 93 GLY A C 1
ATOM 733 O O . GLY A 1 93 ? -17.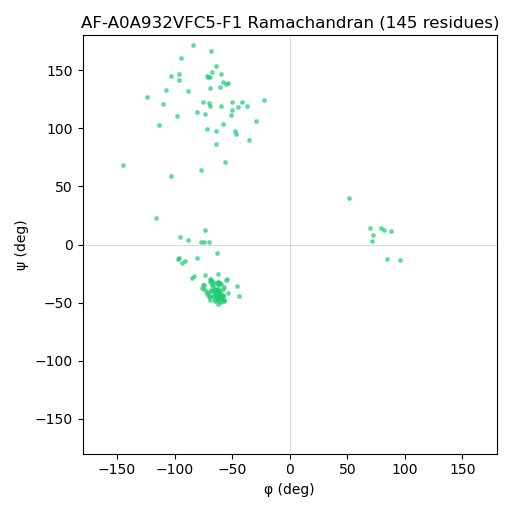973 -1.147 18.879 1.00 91.19 93 GLY A O 1
ATOM 734 N N . ARG A 1 94 ? -15.760 -0.814 18.971 1.00 90.50 94 ARG A N 1
ATOM 735 C CA . ARG A 1 94 ? -15.855 0.509 18.335 1.00 90.50 94 ARG A CA 1
ATOM 736 C C . ARG A 1 94 ? -16.159 0.391 16.844 1.00 90.50 94 ARG A C 1
ATOM 738 O O . ARG A 1 94 ? -15.663 -0.492 16.145 1.00 90.50 94 ARG A O 1
ATOM 745 N N . SER A 1 95 ? -16.933 1.346 16.330 1.00 91.00 95 SER A N 1
ATOM 746 C CA . SER A 1 95 ? -17.204 1.436 14.896 1.00 91.00 95 SER A CA 1
ATOM 747 C C . SER A 1 95 ? -15.940 1.814 14.117 1.00 91.00 95 SER A C 1
ATOM 749 O O . SER A 1 95 ? -15.090 2.565 14.593 1.00 91.00 95 SER A O 1
ATOM 751 N N . LEU A 1 96 ? -15.831 1.331 12.878 1.00 89.69 96 LEU A N 1
ATOM 752 C CA . LEU A 1 96 ? -14.670 1.580 12.012 1.00 89.69 96 LEU A CA 1
ATOM 753 C C . LEU A 1 96 ? -14.403 3.081 11.801 1.00 89.69 96 LEU A C 1
ATOM 755 O O . LEU A 1 96 ? -13.251 3.507 11.776 1.00 89.69 96 LEU A O 1
ATOM 759 N N . SER A 1 97 ? -15.463 3.888 11.698 1.00 90.06 97 SER A N 1
ATOM 760 C CA . SER A 1 97 ? -15.360 5.348 11.592 1.00 90.06 97 SER A CA 1
ATOM 761 C C . SER A 1 97 ? -14.849 5.989 12.883 1.00 90.06 97 SER A C 1
ATOM 763 O O . SER A 1 97 ? -14.014 6.887 12.819 1.00 90.06 97 SER A O 1
ATOM 765 N N . ALA A 1 98 ? -15.284 5.505 14.053 1.00 90.56 98 ALA A N 1
ATOM 766 C CA . ALA A 1 98 ? -14.782 5.989 15.339 1.00 90.56 98 ALA A CA 1
ATOM 767 C C . ALA A 1 98 ? -13.301 5.636 15.538 1.00 90.56 98 ALA A C 1
ATOM 769 O O . ALA A 1 98 ? -12.548 6.437 16.084 1.00 90.56 98 ALA A O 1
ATOM 770 N N . ILE A 1 99 ? -12.867 4.465 15.064 1.00 91.62 99 ILE A N 1
ATOM 771 C CA . ILE A 1 99 ? -11.453 4.064 15.071 1.00 91.62 99 ILE A CA 1
ATOM 772 C C . ILE A 1 99 ? -10.637 4.988 14.162 1.00 91.62 99 ILE A C 1
ATOM 774 O O . ILE A 1 99 ? -9.617 5.515 14.593 1.00 91.62 99 ILE A O 1
ATOM 778 N N . ALA A 1 100 ? -11.105 5.248 12.938 1.00 89.38 100 ALA A N 1
ATOM 779 C CA . ALA A 1 100 ? -10.438 6.162 12.013 1.00 89.38 100 ALA A CA 1
ATOM 780 C C . ALA A 1 100 ? -10.295 7.578 12.601 1.00 89.38 100 ALA A C 1
ATOM 782 O O . ALA A 1 100 ? -9.209 8.152 12.586 1.00 89.38 100 ALA A O 1
ATOM 783 N N . GLN A 1 101 ? -11.365 8.109 13.199 1.00 89.62 101 GLN A N 1
ATOM 784 C CA . GLN A 1 101 ? -11.340 9.411 13.866 1.00 89.62 101 GLN A CA 1
ATOM 785 C C . GLN A 1 101 ? -10.405 9.423 15.079 1.00 89.62 101 GLN A C 1
ATOM 787 O O . GLN A 1 101 ? -9.706 10.409 15.303 1.00 89.62 101 GLN A O 1
ATOM 792 N N . HIS A 1 102 ? -10.369 8.337 15.855 1.00 89.94 102 HIS A N 1
ATOM 793 C CA . HIS A 1 102 ? -9.455 8.201 16.984 1.00 89.94 102 HIS A CA 1
ATOM 794 C C . HIS A 1 102 ? -7.997 8.257 16.518 1.00 89.94 102 HIS A C 1
ATOM 796 O O . HIS A 1 102 ? -7.214 9.003 17.097 1.00 89.94 102 HIS A O 1
ATOM 802 N N . LEU A 1 103 ? -7.654 7.553 15.436 1.00 87.50 103 LEU A N 1
ATOM 803 C CA . LEU A 1 103 ? -6.307 7.564 14.863 1.00 87.50 103 LEU A CA 1
ATOM 804 C C . LEU A 1 103 ? -5.900 8.952 14.357 1.00 87.50 103 LEU A C 1
ATOM 806 O O . LEU A 1 103 ? -4.806 9.416 14.669 1.00 87.50 103 LEU A O 1
ATOM 810 N N . ASP A 1 104 ? -6.792 9.624 13.627 1.00 88.12 104 ASP A N 1
ATOM 811 C CA . ASP A 1 104 ? -6.554 10.977 13.111 1.00 88.12 104 ASP A CA 1
ATOM 812 C C . ASP A 1 104 ? -6.375 11.986 14.261 1.00 88.12 104 ASP A C 1
ATOM 814 O O . ASP A 1 104 ? -5.437 12.780 14.260 1.00 88.12 104 ASP A O 1
ATOM 818 N N . SER A 1 105 ? -7.209 11.883 15.305 1.00 86.31 105 SER A N 1
ATOM 819 C CA . SER A 1 105 ? -7.162 12.763 16.486 1.00 86.31 105 SER A CA 1
ATOM 820 C C . SER A 1 105 ? -5.908 12.559 17.341 1.00 86.31 105 SER A C 1
ATOM 822 O O . SER A 1 105 ? -5.436 13.504 17.964 1.00 86.31 105 SER A O 1
ATOM 824 N N . HIS A 1 106 ? -5.360 11.340 17.372 1.00 84.19 106 HIS A N 1
ATOM 825 C CA . HIS A 1 106 ? -4.122 11.020 18.096 1.00 84.19 106 HIS A CA 1
ATOM 826 C C . HIS A 1 106 ? -2.863 11.248 17.242 1.00 84.19 106 HIS A C 1
ATOM 828 O O . HIS A 1 106 ? -1.752 10.978 17.693 1.00 84.19 106 HIS A O 1
ATOM 834 N N . GLY A 1 107 ? -3.011 11.764 16.015 1.00 81.75 107 GLY A N 1
ATOM 835 C CA . GLY A 1 107 ? -1.891 12.131 15.150 1.00 81.75 107 GLY A CA 1
ATOM 836 C C . GLY A 1 107 ? -1.226 10.957 14.429 1.00 81.75 107 GLY A C 1
ATOM 837 O O . GLY A 1 107 ? -0.138 11.125 13.870 1.00 81.75 107 GLY A O 1
ATOM 838 N N . TYR A 1 108 ? -1.862 9.782 14.393 1.00 83.06 108 TYR A N 1
ATOM 839 C CA . TYR A 1 108 ? -1.362 8.656 13.609 1.00 83.06 108 TYR A CA 1
ATOM 840 C C . TYR A 1 108 ? -1.524 8.963 12.124 1.00 83.06 108 TYR A C 1
ATOM 842 O O . TYR A 1 108 ? -2.629 9.178 11.633 1.00 83.06 108 TYR A O 1
ATOM 850 N N . LYS A 1 109 ? -0.421 8.947 11.376 1.00 76.25 109 LYS A N 1
ATOM 851 C CA . LYS A 1 109 ? -0.439 9.204 9.932 1.00 76.25 109 LYS A CA 1
ATOM 852 C C . LYS A 1 109 ? -0.484 7.900 9.148 1.00 76.25 109 LYS A C 1
ATOM 854 O O . LYS A 1 109 ? 0.181 6.928 9.495 1.00 76.25 109 LYS A O 1
ATOM 859 N N . THR A 1 110 ? -1.243 7.893 8.056 1.00 76.62 110 THR A N 1
ATOM 860 C CA . THR A 1 110 ? -1.174 6.805 7.070 1.00 76.62 110 THR A CA 1
ATOM 861 C C . THR A 1 110 ? 0.171 6.834 6.330 1.00 76.62 110 THR A C 1
ATOM 863 O O . THR A 1 110 ? 0.877 7.842 6.344 1.00 76.62 110 THR A O 1
ATOM 866 N N . ARG A 1 111 ? 0.513 5.760 5.603 1.00 68.00 111 ARG A N 1
ATOM 867 C CA . ARG A 1 111 ? 1.763 5.656 4.818 1.00 68.00 111 ARG A CA 1
ATOM 868 C C . ARG A 1 111 ? 1.962 6.810 3.822 1.00 68.00 111 ARG A C 1
ATOM 870 O O . ARG A 1 111 ? 3.090 7.178 3.522 1.00 68.00 111 ARG A O 1
ATOM 877 N N . LYS A 1 112 ? 0.872 7.395 3.313 1.00 69.31 112 LYS A N 1
ATOM 878 C CA . LYS A 1 112 ? 0.891 8.557 2.402 1.00 69.31 112 LYS A CA 1
ATOM 879 C C . LYS A 1 112 ? 0.722 9.904 3.122 1.00 69.31 112 LYS A C 1
ATOM 881 O O . LYS A 1 112 ? 0.571 10.925 2.462 1.00 69.31 112 LYS A O 1
ATOM 886 N N . GLY A 1 113 ? 0.703 9.915 4.455 1.00 71.06 113 GLY A N 1
ATOM 887 C CA . GLY A 1 113 ? 0.509 11.118 5.265 1.00 71.06 113 GLY A CA 1
ATOM 888 C C . GLY A 1 113 ? -0.914 11.686 5.250 1.00 71.06 113 GLY A C 1
ATOM 889 O O . GLY A 1 113 ? -1.125 12.777 5.769 1.00 71.06 113 GLY A O 1
ATOM 890 N N . GLY A 1 114 ? -1.878 10.974 4.659 1.00 79.69 114 GLY A N 1
ATOM 891 C CA . GLY A 1 114 ? -3.288 11.366 4.628 1.00 79.69 114 GLY A CA 1
ATOM 892 C C . GLY A 1 114 ? -4.056 10.946 5.883 1.00 79.69 114 GLY A C 1
ATOM 893 O O . GLY A 1 114 ? -3.542 10.177 6.703 1.00 79.69 114 GLY A O 1
ATOM 894 N N . ARG A 1 115 ? -5.303 11.425 5.984 1.00 81.38 115 ARG A N 1
ATOM 895 C CA . ARG A 1 115 ? -6.247 11.086 7.060 1.00 81.38 115 ARG A CA 1
ATOM 896 C C . ARG A 1 115 ? -6.617 9.607 7.046 1.00 81.38 115 ARG A C 1
ATOM 898 O O . ARG A 1 115 ? -6.606 8.959 5.997 1.00 81.38 115 ARG A O 1
ATOM 905 N N . TRP A 1 116 ? -6.993 9.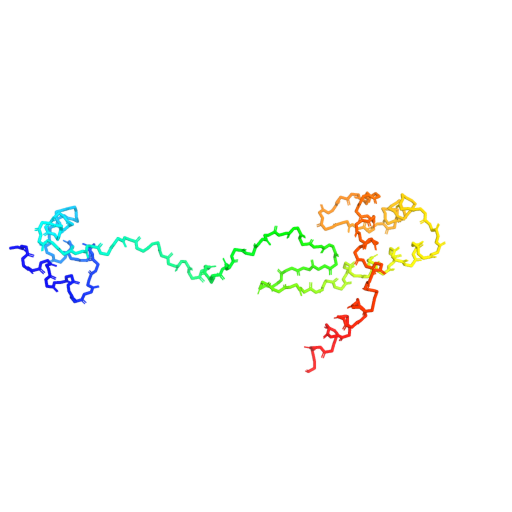094 8.210 1.00 86.31 116 TRP A N 1
ATOM 906 C CA . TRP A 1 116 ? -7.544 7.750 8.326 1.00 86.31 116 TRP A CA 1
ATOM 907 C C . TRP A 1 116 ? -8.982 7.704 7.819 1.00 86.31 116 TRP A C 1
ATOM 909 O O . TRP A 1 116 ? -9.856 8.413 8.308 1.00 86.31 116 TRP A O 1
ATOM 919 N N . GLU A 1 117 ? -9.231 6.835 6.843 1.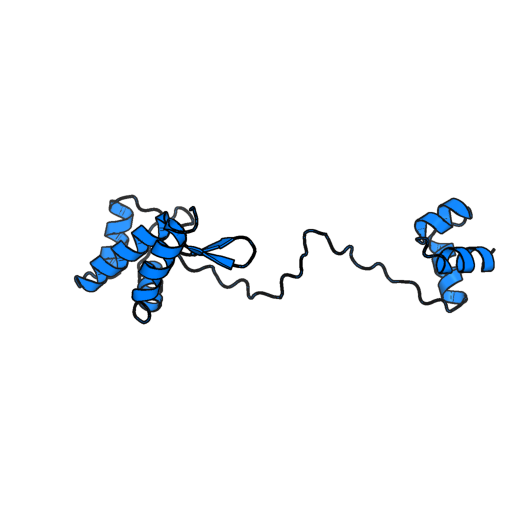00 86.62 117 GLU A N 1
ATOM 920 C CA . GLU A 1 117 ? -10.569 6.567 6.323 1.00 86.62 117 GLU A CA 1
ATOM 921 C C . GLU A 1 117 ? -11.088 5.234 6.875 1.00 86.62 117 GLU A C 1
ATOM 923 O O . GLU A 1 117 ? -10.332 4.264 7.005 1.00 86.62 117 GLU A O 1
ATOM 928 N N . HIS A 1 118 ? -12.395 5.143 7.138 1.00 86.00 118 HIS A N 1
ATOM 929 C CA . HIS A 1 118 ? -13.032 3.905 7.596 1.00 86.00 118 HIS A CA 1
ATOM 930 C C . HIS A 1 118 ? -12.771 2.719 6.648 1.00 86.00 118 HIS A C 1
ATOM 932 O O . HIS A 1 118 ? -12.712 1.575 7.095 1.00 86.00 118 HIS A O 1
ATOM 938 N N . SER A 1 119 ? -12.602 2.977 5.345 1.00 85.75 119 SER A N 1
ATOM 939 C CA . SER A 1 119 ? -12.313 1.973 4.314 1.00 85.75 119 SER A CA 1
ATOM 940 C C . SER A 1 119 ? -10.954 1.304 4.538 1.00 85.75 119 SER A C 1
ATOM 942 O O . SER A 1 119 ? -10.827 0.087 4.407 1.00 85.75 119 SER A O 1
ATOM 944 N N . ILE A 1 120 ? -9.951 2.082 4.957 1.00 85.12 120 ILE A N 1
ATOM 945 C CA . ILE A 1 120 ? -8.605 1.588 5.272 1.00 85.12 120 ILE A CA 1
ATOM 946 C C . ILE A 1 120 ? -8.655 0.731 6.538 1.00 85.12 120 ILE A C 1
ATOM 948 O O . ILE A 1 120 ? -8.161 -0.395 6.541 1.00 85.12 120 ILE A O 1
ATOM 952 N N . VAL A 1 121 ? -9.317 1.230 7.588 1.00 87.31 121 VAL A N 1
ATOM 953 C CA . VAL A 1 121 ? -9.503 0.495 8.849 1.00 87.31 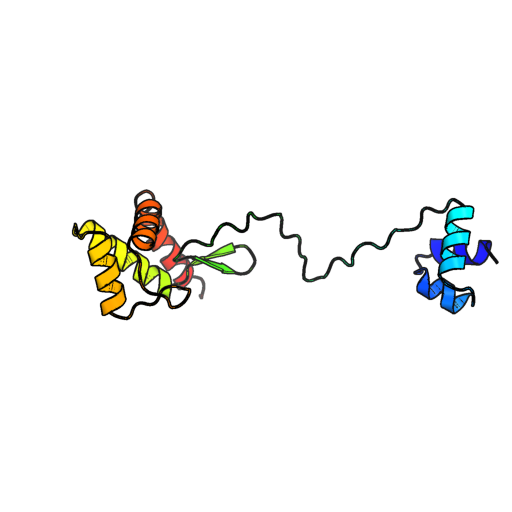121 VAL A CA 1
ATOM 954 C C . VAL A 1 121 ? -10.226 -0.831 8.600 1.00 87.31 121 VAL A C 1
ATOM 956 O O . VAL A 1 121 ? -9.790 -1.870 9.088 1.00 87.31 121 VAL A O 1
ATOM 959 N N . ARG A 1 122 ? -11.280 -0.827 7.771 1.00 87.62 122 ARG A N 1
ATOM 960 C CA . ARG A 1 122 ? -12.004 -2.042 7.373 1.00 87.62 122 ARG A CA 1
ATOM 961 C C . ARG A 1 122 ? -11.083 -3.068 6.722 1.00 87.62 122 ARG A C 1
ATOM 963 O O . ARG A 1 122 ? -11.133 -4.234 7.097 1.00 87.62 122 ARG A O 1
ATOM 970 N N . HIS A 1 123 ? -10.268 -2.657 5.750 1.00 85.25 123 HIS A N 1
ATOM 971 C CA . HIS A 1 123 ? -9.351 -3.571 5.06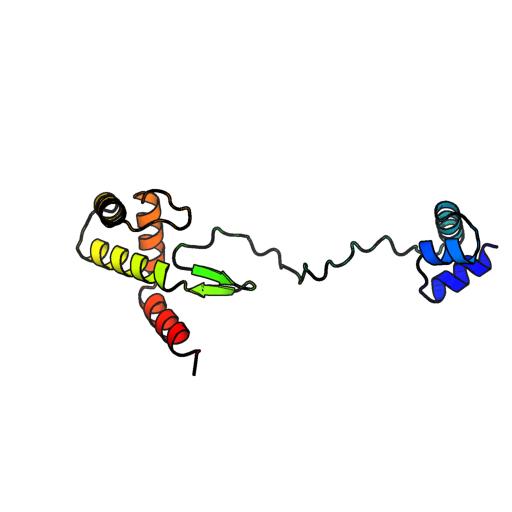6 1.00 85.25 123 HIS A CA 1
ATOM 972 C C . HIS A 1 123 ? -8.315 -4.176 6.015 1.00 85.25 123 HIS A C 1
ATOM 974 O O . HIS A 1 123 ? -8.023 -5.364 5.904 1.00 85.25 123 HIS A O 1
ATOM 980 N N . ILE A 1 124 ? -7.796 -3.389 6.961 1.00 85.50 124 ILE A N 1
ATOM 981 C CA . ILE A 1 124 ? -6.861 -3.879 7.983 1.00 85.50 124 ILE A CA 1
ATOM 982 C C . ILE A 1 124 ? -7.545 -4.938 8.851 1.00 85.50 124 ILE A C 1
ATOM 984 O O . ILE A 1 124 ? -7.037 -6.050 8.975 1.00 85.50 124 ILE A O 1
ATOM 988 N N . VAL A 1 125 ? -8.728 -4.633 9.388 1.00 86.19 125 VAL A N 1
ATOM 989 C CA . VAL A 1 125 ? -9.487 -5.569 10.229 1.00 86.19 125 VAL A CA 1
ATOM 990 C C . VAL A 1 125 ? -9.817 -6.853 9.467 1.00 86.19 125 VAL A C 1
ATOM 992 O O . VAL A 1 125 ? -9.538 -7.939 9.960 1.00 86.19 125 VAL A O 1
ATOM 995 N N . LEU A 1 126 ? -10.353 -6.755 8.245 1.00 85.19 126 LEU A N 1
ATOM 996 C CA . LEU A 1 126 ? -10.716 -7.927 7.439 1.00 85.19 126 LEU A CA 1
ATOM 997 C C . LEU A 1 126 ? -9.524 -8.833 7.130 1.00 85.19 126 LEU A C 1
ATOM 999 O O . LEU A 1 126 ? -9.701 -10.041 7.038 1.00 85.19 126 LEU A O 1
ATOM 1003 N N . ARG A 1 127 ? -8.327 -8.266 6.969 1.00 79.19 127 ARG A N 1
ATOM 1004 C CA . ARG A 1 127 ? -7.117 -9.035 6.676 1.00 79.19 127 ARG A CA 1
ATOM 1005 C C . ARG A 1 127 ? -6.574 -9.765 7.901 1.00 79.19 127 ARG A C 1
ATOM 1007 O O . ARG A 1 127 ? -6.066 -10.873 7.769 1.00 79.19 127 ARG A O 1
ATOM 1014 N N . HIS A 1 128 ? -6.662 -9.134 9.067 1.00 76.38 128 HIS A N 1
ATOM 1015 C CA . HIS A 1 128 ? -6.085 -9.651 10.305 1.00 76.38 128 HIS A CA 1
ATOM 1016 C C . HIS A 1 128 ? -7.083 -10.427 11.175 1.00 76.38 128 HIS A C 1
ATOM 1018 O O . HIS A 1 128 ? -6.646 -11.133 12.077 1.00 76.38 128 HIS A O 1
ATOM 1024 N N . LYS A 1 129 ? -8.395 -10.372 10.893 1.00 75.06 129 LYS A N 1
ATOM 1025 C CA . LYS A 1 129 ? -9.402 -11.156 11.633 1.00 75.06 129 LYS A CA 1
ATOM 1026 C C . LYS A 1 129 ? -9.157 -12.666 11.552 1.00 75.06 129 LYS A C 1
ATOM 1028 O O . LYS A 1 129 ? -9.463 -13.370 12.502 1.00 75.06 129 LYS A O 1
ATOM 1033 N N . ASP A 1 130 ? -8.645 -13.146 10.415 1.00 71.56 130 ASP A N 1
ATOM 1034 C CA . ASP A 1 130 ? -8.444 -14.578 10.160 1.00 71.56 130 ASP A CA 1
ATOM 1035 C C . ASP A 1 130 ? -7.045 -15.061 10.583 1.00 71.56 130 ASP A C 1
ATOM 1037 O O . ASP A 1 130 ? -6.826 -16.261 10.667 1.00 71.56 130 ASP A O 1
ATOM 1041 N N . ASN A 1 131 ? -6.097 -14.148 10.844 1.00 65.88 131 ASN A N 1
ATOM 1042 C CA . ASN A 1 131 ? -4.722 -14.475 11.250 1.00 65.88 131 ASN A CA 1
ATOM 1043 C C . ASN A 1 131 ? -4.169 -13.433 12.250 1.00 65.88 131 ASN A C 1
ATOM 1045 O O . ASN A 1 131 ? -3.277 -12.653 11.892 1.00 65.88 131 ASN A O 1
ATOM 1049 N N . PRO A 1 132 ? -4.697 -13.366 13.485 1.00 61.91 132 PRO A N 1
ATOM 1050 C CA . PRO A 1 132 ? -4.194 -12.442 14.501 1.00 61.91 132 PRO A CA 1
ATOM 1051 C C . PRO A 1 132 ? -2.784 -12.816 14.998 1.00 61.91 132 PRO A C 1
ATOM 1053 O O . PRO A 1 132 ? -1.985 -11.925 15.281 1.00 61.91 132 PRO A O 1
ATOM 1056 N N . ASP A 1 133 ? -2.444 -14.109 15.034 1.00 60.16 133 ASP A N 1
ATOM 1057 C CA . ASP A 1 133 ? -1.203 -14.618 15.646 1.00 60.16 133 ASP A CA 1
ATOM 1058 C C . ASP A 1 133 ? 0.065 -14.338 14.821 1.00 60.16 133 ASP A C 1
ATOM 1060 O O . ASP A 1 133 ? 1.149 -14.156 15.375 1.00 60.16 133 ASP A O 1
ATOM 1064 N N . GLN A 1 134 ? -0.066 -14.195 13.496 1.00 62.28 134 GLN 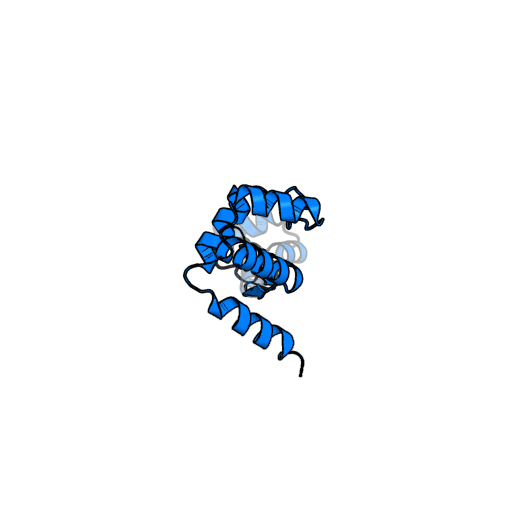A N 1
ATOM 1065 C CA . GLN A 1 134 ? 1.069 -13.891 12.607 1.00 62.28 134 GLN A CA 1
ATOM 1066 C C . GLN A 1 134 ? 1.725 -12.541 12.921 1.00 62.28 134 GLN A C 1
ATOM 1068 O O . GLN A 1 134 ? 2.894 -12.317 12.604 1.00 62.28 134 GLN A O 1
ATOM 1073 N N . ILE A 1 135 ? 0.970 -11.616 13.516 1.00 65.50 135 ILE A N 1
ATOM 1074 C CA . ILE A 1 135 ? 1.443 -10.267 13.819 1.00 65.50 135 ILE A CA 1
ATOM 1075 C C . ILE A 1 135 ? 2.477 -10.333 14.953 1.00 65.50 135 ILE A C 1
ATOM 1077 O O . ILE A 1 135 ? 3.543 -9.739 14.830 1.00 65.50 135 ILE A O 1
ATOM 1081 N N . GLU A 1 136 ? 2.198 -11.097 16.014 1.00 64.56 136 GLU A N 1
ATOM 1082 C CA . GLU A 1 136 ? 3.103 -11.283 17.159 1.00 64.56 136 GLU A CA 1
ATOM 1083 C C . GLU A 1 136 ? 4.374 -12.050 16.769 1.00 64.56 136 GLU A C 1
ATOM 1085 O O . GLU A 1 136 ? 5.478 -11.628 17.118 1.00 64.56 136 GLU A O 1
ATOM 1090 N N . GLU A 1 137 ? 4.231 -13.127 15.989 1.00 61.72 137 GLU A N 1
ATOM 1091 C CA . GLU A 1 137 ? 5.354 -13.959 15.537 1.00 61.72 137 GLU A CA 1
ATOM 1092 C C . GLU A 1 137 ? 6.349 -13.145 14.697 1.00 61.72 137 GLU A C 1
ATOM 1094 O O . GLU A 1 137 ? 7.552 -13.149 14.962 1.00 61.72 137 GLU A O 1
ATOM 1099 N N . THR A 1 138 ? 5.844 -12.316 13.777 1.00 63.25 138 THR A N 1
ATOM 1100 C CA . THR A 1 138 ? 6.715 -11.504 12.914 1.00 63.25 138 THR A CA 1
ATOM 1101 C C . THR A 1 138 ? 7.443 -10.395 13.689 1.00 63.25 138 THR A C 1
ATOM 1103 O O . THR A 1 138 ? 8.551 -9.990 13.333 1.00 63.25 138 THR A O 1
ATOM 1106 N N . ILE A 1 139 ? 6.842 -9.878 14.763 1.00 65.94 139 ILE A N 1
ATOM 1107 C CA . ILE A 1 139 ? 7.463 -8.856 15.622 1.00 65.94 139 ILE A CA 1
ATOM 1108 C C . ILE A 1 139 ? 8.569 -9.474 16.466 1.00 65.94 139 ILE A C 1
ATOM 1110 O O . ILE A 1 139 ? 9.633 -8.868 16.622 1.00 65.94 139 ILE A O 1
ATOM 1114 N N . TRP A 1 140 ? 8.349 -10.687 16.970 1.00 63.81 140 TRP A N 1
ATOM 1115 C CA . TRP A 1 140 ? 9.375 -11.451 17.666 1.00 63.81 140 TRP A CA 1
ATOM 1116 C C . TRP A 1 140 ? 10.556 -11.774 16.741 1.00 63.81 140 TRP A C 1
ATOM 1118 O O . TRP A 1 140 ? 11.703 -11.501 17.087 1.00 63.81 140 TRP A O 1
ATOM 1128 N N . GLU A 1 141 ? 10.298 -12.248 15.520 1.00 59.91 141 GLU A N 1
ATOM 1129 C CA . GLU A 1 141 ? 11.352 -12.507 14.531 1.00 59.91 141 GLU A CA 1
ATOM 1130 C C . GLU A 1 141 ? 12.123 -11.232 14.158 1.00 59.91 141 GLU A C 1
ATOM 1132 O O . GLU A 1 141 ? 13.355 -11.235 14.096 1.00 59.91 141 GLU A O 1
ATOM 1137 N N . SER A 1 142 ? 11.419 -10.110 13.973 1.00 58.84 142 SER A N 1
ATOM 1138 C CA . SER A 1 142 ? 12.044 -8.829 13.632 1.00 58.84 142 SER A CA 1
ATOM 1139 C C . SER A 1 142 ? 12.884 -8.247 14.771 1.00 58.84 142 SER A C 1
ATOM 1141 O O . SER A 1 142 ? 13.850 -7.535 14.500 1.00 58.84 142 SER A O 1
ATOM 1143 N N . THR A 1 143 ? 12.523 -8.506 16.029 1.00 62.56 143 THR A N 1
ATOM 1144 C CA . THR A 1 143 ? 13.271 -8.029 17.203 1.00 62.56 143 THR A CA 1
ATOM 1145 C C . THR A 1 143 ? 14.432 -8.958 17.564 1.00 62.56 143 THR A C 1
ATOM 1147 O O . THR A 1 143 ? 15.457 -8.484 18.052 1.00 62.56 143 THR A O 1
ATOM 1150 N N . ASN A 1 144 ? 14.326 -10.257 17.262 1.00 62.16 144 ASN A N 1
ATOM 1151 C CA . ASN A 1 144 ? 15.331 -11.266 17.605 1.00 62.16 144 ASN A CA 1
ATOM 1152 C C . ASN A 1 144 ? 16.369 -11.526 16.489 1.00 62.16 144 ASN A C 1
ATOM 1154 O O . ASN A 1 144 ? 17.439 -12.057 16.767 1.00 62.16 144 ASN A O 1
ATOM 1158 N N . SER A 1 145 ? 16.118 -11.095 15.244 1.00 51.91 145 SER A N 1
ATOM 1159 C CA . SER A 1 145 ? 17.052 -11.221 14.103 1.00 51.91 145 SER A CA 1
ATOM 1160 C C . SER A 1 145 ? 18.261 -10.255 14.136 1.00 51.91 145 SER A C 1
ATOM 1162 O O . SER A 1 145 ? 18.953 -10.107 13.128 1.00 51.91 145 SER A O 1
ATOM 1164 N N . SER A 1 146 ? 18.528 -9.579 15.261 1.00 45.22 146 SER A N 1
ATOM 1165 C CA . SER A 1 146 ? 19.722 -8.730 15.463 1.00 45.22 146 SER A CA 1
ATOM 1166 C C . SER A 1 146 ? 20.667 -9.235 16.565 1.00 45.22 146 SER A C 1
ATOM 1168 O O . SER A 1 146 ? 21.430 -8.441 17.116 1.00 45.22 146 SER A O 1
ATOM 1170 N N . ARG A 1 147 ? 20.634 -10.530 16.899 1.00 42.06 147 ARG A N 1
ATOM 1171 C CA . ARG A 1 147 ? 21.686 -11.178 17.698 1.00 42.06 147 ARG A CA 1
ATOM 1172 C C . ARG A 1 147 ? 22.578 -12.055 16.837 1.00 42.06 147 ARG A C 1
ATOM 1174 O O . ARG A 1 147 ? 22.029 -12.770 15.974 1.00 42.06 147 ARG A O 1
#

Solvent-accessible surface area (backbone atoms only — not comparable to full-atom values): 8956 Å² total; per-residue (Å²): 116,64,65,61,54,50,55,45,42,74,75,66,51,51,65,66,54,49,17,69,76,69,71,42,58,47,70,56,52,51,49,51,34,53,77,68,69,45,83,72,82,67,82,68,71,74,76,47,88,86,57,64,80,71,62,87,63,76,82,62,82,72,54,90,37,41,42,76,58,96,88,39,84,37,75,35,69,77,45,37,55,52,51,53,52,51,50,53,45,44,74,72,68,50,51,49,56,59,51,18,50,49,38,43,74,71,65,55,66,44,100,86,66,44,80,54,44,37,67,59,49,46,53,53,49,67,64,36,73,84,48,62,66,60,59,58,54,52,50,51,51,68,67,57,73,80,117

Foldseek 3Di:
DLVQLVVCVVVPDDLVVSCVVVVNDSVVSVVSCVVVVNPDPDPPPPCPPVCPPPPVPVPPPLQFQWDQDPNDTAGDVLRLVLLVQLQVCVVVVDQLQVSQVVCVVVPNAGPVRDGRDSVSSVVSCVVCVVPVPVSVVSVCCVVVVPD

pLDDT: mean 72.14, std 15.07, range [37.66, 91.62]

Mean predicted aligned error: 16.82 Å

Secondary structure (DSSP, 8-state):
-HHHHHHHHHTT--HHHHHHHH---HHHHHHHHHHTT-----------TT-S-------PPPPTTEEEETTEEEE-HHHHHHHHHHHHHHHTT--HHHHHHHHHHTTPPPTTSPPPPHHHHHHHHHHHTT-SHHHHHHHHHHHHTT-

Radius of gyration: 28.87 Å; Cα contacts (8 Å, |Δi|>4): 105; chains: 1; bounding box: 56×28×69 Å